Protein AF-A0A9Q4CD14-F1 (afdb_monomer_lite)

Radius of gyration: 23.25 Å; chains: 1; bounding box: 32×53×63 Å

Secondary structure (DSSP, 8-state):
-EE-SSSSBTTB------------------S--HHHHHHHHHHHHHHHHHHHHHHHHHTT-SEE-S-------PPP------------------------PPPP-----

F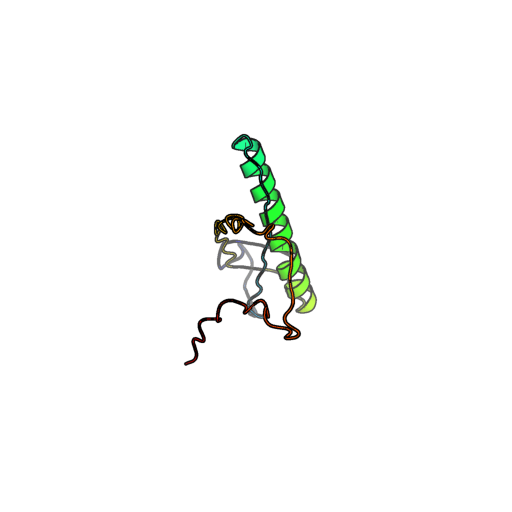oldseek 3Di:
DAEELAPDDPPDDDPDDQDDFWFFFDFDDDPDPVVNVVVSVVVRVVRRVPRSVVVCVVSVHPYHYNDDDDDDPDPDPPPPPPPDDDDDDDDDPDPPDDPDDDDDPDDDD

pLDDT: mean 74.3, std 22.18, range [35.25, 95.31]

InterPro domains:
  IPR035439 UPF0145 domain superfamily [SSF117782] (1-70)

Sequence (109 aa):
MIITTTDSVAGREIHEYLGVVTGTGYAYTLRSSEDKKAAAALKARGQALDMPREEAAGLRADAIIGLRGSPTPTPVPSGTSRSCSPGPPSGSSEPVGVCAAPPVPYTRP

Structure (mmCIF, N/CA/C/O backbone):
data_AF-A0A9Q4CD14-F1
#
_entry.id   AF-A0A9Q4CD14-F1
#
loop_
_atom_site.group_PDB
_atom_site.id
_atom_site.type_symbol
_atom_site.label_atom_id
_atom_site.label_alt_id
_atom_site.label_comp_id
_atom_site.label_asym_id
_atom_site.label_entity_id
_atom_site.label_seq_id
_atom_site.pdbx_PDB_ins_code
_atom_site.Cartn_x
_atom_site.Cartn_y
_atom_site.Cartn_z
_atom_site.occupancy
_atom_site.B_iso_or_equiv
_atom_site.auth_seq_id
_atom_site.auth_comp_id
_atom_site.auth_asym_id
_atom_site.auth_atom_id
_atom_site.pdbx_PDB_model_num
ATOM 1 N N . MET A 1 1 ? -9.563 7.980 5.014 1.00 87.56 1 MET A N 1
ATOM 2 C CA . MET A 1 1 ? -8.848 6.796 5.516 1.00 87.56 1 MET A CA 1
ATOM 3 C C . M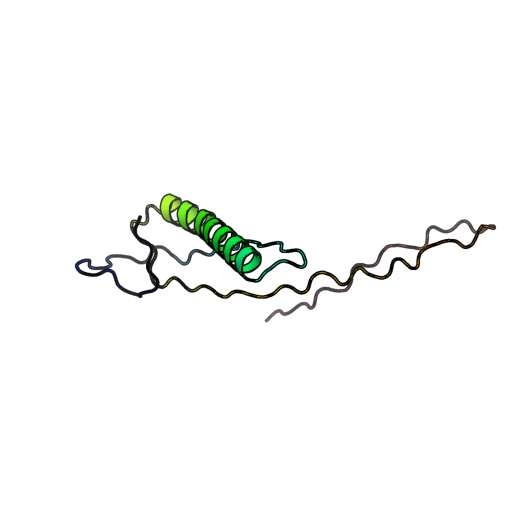ET A 1 1 ? -7.366 7.105 5.606 1.00 87.56 1 MET A C 1
ATOM 5 O O . MET A 1 1 ? -6.802 7.610 4.640 1.00 87.56 1 MET A O 1
ATOM 9 N N . ILE A 1 2 ? -6.765 6.868 6.766 1.00 92.44 2 ILE A N 1
ATOM 10 C CA . ILE A 1 2 ? -5.331 7.071 7.014 1.00 92.44 2 ILE A CA 1
ATOM 11 C C . ILE A 1 2 ? -4.587 5.811 6.586 1.00 92.44 2 ILE A C 1
ATOM 13 O O . ILE A 1 2 ? -5.066 4.715 6.840 1.00 92.44 2 ILE A O 1
ATOM 17 N N . ILE A 1 3 ? -3.431 5.947 5.944 1.00 92.75 3 ILE A N 1
ATOM 18 C CA . ILE A 1 3 ? -2.568 4.809 5.617 1.00 92.75 3 ILE A CA 1
ATOM 19 C C . ILE A 1 3 ? -1.176 5.133 6.134 1.00 92.75 3 ILE A C 1
ATOM 21 O O . ILE A 1 3 ? -0.622 6.174 5.783 1.00 92.75 3 ILE A O 1
ATOM 25 N N . THR A 1 4 ? -0.614 4.263 6.965 1.00 94.06 4 THR A N 1
ATOM 26 C CA . THR A 1 4 ? 0.729 4.453 7.515 1.00 94.06 4 THR A CA 1
ATOM 27 C C . THR A 1 4 ? 1.513 3.147 7.568 1.00 94.06 4 THR A C 1
ATOM 29 O O . THR A 1 4 ? 0.960 2.052 7.675 1.00 94.06 4 THR A O 1
ATOM 32 N N . THR A 1 5 ? 2.834 3.271 7.478 1.00 94.31 5 THR A N 1
ATOM 33 C CA . THR A 1 5 ? 3.782 2.173 7.683 1.00 94.31 5 THR A CA 1
ATOM 34 C C . THR A 1 5 ? 4.089 1.942 9.164 1.00 94.31 5 THR A C 1
ATOM 36 O O . THR A 1 5 ? 4.642 0.899 9.518 1.00 94.31 5 THR A O 1
ATOM 39 N N . THR A 1 6 ? 3.733 2.883 10.039 1.00 93.75 6 THR A N 1
ATOM 40 C CA . THR A 1 6 ? 3.820 2.723 11.495 1.00 93.75 6 THR A CA 1
ATOM 41 C C . THR A 1 6 ? 2.653 1.894 12.013 1.00 93.75 6 THR A C 1
ATOM 43 O O . THR A 1 6 ? 1.577 1.869 11.428 1.00 93.75 6 THR A O 1
ATOM 46 N N . ASP A 1 7 ? 2.867 1.209 13.124 1.00 91.19 7 ASP A N 1
ATOM 47 C CA . ASP A 1 7 ? 1.862 0.455 13.882 1.00 91.19 7 ASP A CA 1
ATOM 48 C C . ASP A 1 7 ? 0.907 1.351 14.690 1.00 91.19 7 ASP A C 1
ATOM 50 O O . ASP A 1 7 ? -0.043 0.869 15.294 1.00 91.19 7 ASP A O 1
ATOM 54 N N . SER A 1 8 ? 1.139 2.662 14.690 1.00 91.31 8 SER A N 1
ATOM 55 C CA . SER A 1 8 ? 0.379 3.653 15.449 1.00 91.31 8 SER A CA 1
ATOM 56 C C . SER A 1 8 ? 0.096 4.907 14.622 1.00 91.31 8 SER A C 1
ATOM 58 O O . SER A 1 8 ? 0.806 5.218 13.659 1.00 91.31 8 SER A O 1
ATOM 60 N N . VAL A 1 9 ? -0.950 5.646 15.000 1.00 91.81 9 VAL A N 1
ATOM 61 C CA . VAL A 1 9 ? -1.315 6.932 14.393 1.00 91.81 9 VAL A CA 1
ATOM 62 C C . VAL A 1 9 ? -1.153 8.028 15.443 1.00 91.81 9 VAL A C 1
ATOM 64 O O . VAL A 1 9 ? -1.794 7.989 16.487 1.00 91.81 9 VAL A O 1
ATOM 67 N N . ALA A 1 10 ? -0.301 9.019 15.171 1.00 87.75 10 ALA A N 1
ATOM 68 C CA . ALA A 1 10 ? -0.013 10.087 16.127 1.00 87.75 10 ALA A CA 1
ATOM 69 C C . ALA A 1 10 ? -1.295 10.806 16.586 1.00 87.75 10 ALA A C 1
ATOM 71 O O . ALA A 1 10 ? -2.107 11.239 15.764 1.00 87.75 10 ALA A O 1
ATOM 72 N N . GLY A 1 11 ? -1.463 10.926 17.906 1.00 90.06 11 GLY A N 1
ATOM 73 C CA . GLY A 1 11 ? -2.623 11.576 18.519 1.00 90.06 11 GLY A CA 1
ATOM 74 C C . GLY A 1 11 ? -3.939 10.802 18.389 1.00 90.06 11 GLY A C 1
ATOM 75 O O . GLY A 1 11 ? -4.994 11.392 18.605 1.00 90.06 11 GLY A O 1
ATOM 76 N N . ARG A 1 12 ? -3.905 9.515 18.017 1.00 91.62 12 ARG A N 1
ATOM 77 C CA . ARG A 1 12 ? -5.087 8.646 17.960 1.00 91.62 12 ARG A CA 1
ATOM 78 C C . ARG A 1 12 ? -4.824 7.322 18.671 1.00 91.62 12 ARG A C 1
ATOM 80 O O . ARG A 1 12 ? -3.759 6.732 18.513 1.00 91.62 12 ARG A O 1
ATOM 87 N N . GLU A 1 13 ? -5.819 6.853 19.414 1.00 93.75 13 GLU A N 1
ATOM 88 C CA . GLU A 1 13 ? -5.834 5.518 20.010 1.00 93.75 13 GLU A CA 1
ATOM 89 C C . GLU A 1 13 ? -6.532 4.531 19.062 1.00 93.75 13 GLU A C 1
ATOM 91 O O . GLU A 1 13 ? -7.514 4.876 18.401 1.00 93.75 13 GLU A O 1
ATOM 96 N N . ILE A 1 14 ? -5.998 3.312 18.955 1.00 92.94 14 ILE A N 1
ATOM 97 C CA . ILE A 1 14 ? -6.580 2.246 18.133 1.00 92.94 14 ILE A CA 1
ATOM 98 C C . ILE A 1 14 ? -7.530 1.445 19.020 1.00 92.94 14 ILE A C 1
ATOM 100 O O . ILE A 1 14 ? -7.082 0.719 19.902 1.00 92.94 14 ILE A O 1
ATOM 104 N N . HIS A 1 15 ? -8.832 1.575 18.774 1.00 92.94 15 HIS A N 1
ATOM 105 C CA . HIS A 1 15 ? -9.857 0.885 19.561 1.00 92.94 15 HIS A CA 1
ATOM 106 C C . HIS A 1 15 ? -10.059 -0.578 19.146 1.00 92.94 15 HIS A C 1
ATOM 108 O O . HIS A 1 15 ? -10.358 -1.416 19.992 1.00 92.94 15 HIS A O 1
ATOM 114 N N . GLU A 1 16 ? -9.904 -0.892 17.858 1.00 94.62 16 GLU A N 1
ATOM 115 C CA . GLU A 1 16 ? -10.182 -2.221 17.311 1.00 94.62 16 GLU A CA 1
ATOM 116 C C . GLU A 1 16 ? -9.325 -2.509 16.069 1.00 94.62 16 GLU A C 1
ATOM 118 O O . GLU A 1 16 ? -9.028 -1.611 15.278 1.00 94.62 16 GLU A O 1
ATOM 123 N N . TYR A 1 17 ? -8.951 -3.780 15.889 1.00 95.00 17 TYR A N 1
ATOM 124 C CA . TYR A 1 17 ? -8.280 -4.287 14.691 1.00 95.00 17 TYR A CA 1
ATOM 125 C C . TYR A 1 17 ? -9.264 -5.118 13.862 1.00 95.00 17 TYR A C 1
ATOM 127 O O . TYR A 1 17 ? -9.659 -6.205 14.274 1.00 95.00 17 TYR A O 1
ATOM 135 N N . LEU A 1 18 ? -9.629 -4.619 12.679 1.00 94.38 18 LEU A N 1
ATOM 136 C CA . LEU A 1 18 ? -10.684 -5.215 11.845 1.00 94.38 18 LEU A CA 1
ATOM 137 C C . LEU A 1 18 ? -10.199 -6.356 10.934 1.00 94.38 18 LEU A C 1
ATOM 139 O O . LEU A 1 18 ? -11.008 -7.138 10.443 1.00 94.38 18 LEU A O 1
ATOM 143 N N . GLY A 1 19 ? -8.891 -6.463 10.692 1.00 93.81 19 GLY A N 1
ATOM 144 C CA . GLY A 1 19 ? -8.309 -7.521 9.867 1.00 93.81 19 GLY A CA 1
ATOM 145 C C . GLY A 1 19 ? -7.020 -7.109 9.161 1.00 93.81 19 GLY A C 1
ATOM 146 O O . GLY A 1 19 ? -6.539 -5.984 9.305 1.00 93.81 19 GLY A O 1
ATOM 147 N N . VAL A 1 20 ? -6.461 -8.043 8.388 1.00 94.25 20 VAL A N 1
ATOM 148 C CA . VAL A 1 20 ? -5.295 -7.811 7.527 1.00 94.25 20 VAL A CA 1
ATOM 149 C C . VAL A 1 20 ? -5.775 -7.656 6.091 1.00 94.25 20 VAL A C 1
ATOM 151 O O . VAL A 1 20 ? -6.486 -8.519 5.585 1.00 94.25 20 VAL A O 1
ATOM 154 N N . VAL A 1 21 ? -5.347 -6.579 5.437 1.00 93.81 21 VAL 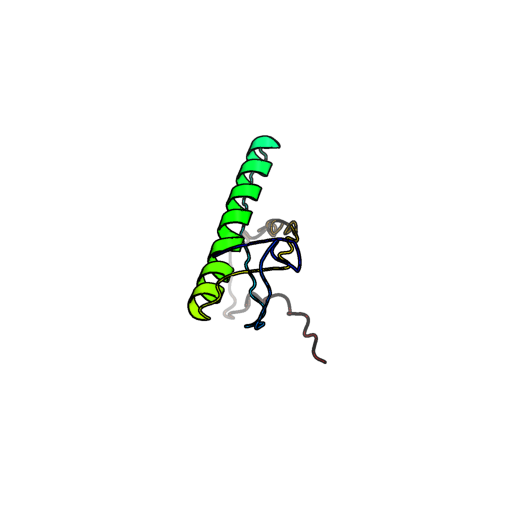A N 1
ATOM 155 C CA . VAL A 1 21 ? -5.628 -6.306 4.023 1.00 93.81 21 VAL A CA 1
ATOM 156 C C . VAL A 1 21 ? -4.360 -6.473 3.197 1.00 93.81 21 VAL A C 1
ATOM 158 O O . VAL A 1 21 ? -3.254 -6.189 3.669 1.00 93.81 21 VAL A O 1
ATOM 161 N N . THR A 1 22 ? -4.504 -6.936 1.958 1.00 93.56 22 THR A N 1
ATOM 162 C CA . THR A 1 22 ? -3.364 -7.149 1.056 1.00 93.56 22 THR A CA 1
ATOM 163 C C . THR A 1 22 ? -3.641 -6.571 -0.318 1.00 93.56 22 THR A C 1
ATOM 165 O O . THR A 1 22 ? -4.783 -6.385 -0.716 1.00 93.56 22 THR A O 1
ATOM 168 N N . GLY A 1 23 ? -2.577 -6.242 -1.042 1.00 91.25 23 GLY A N 1
ATOM 169 C CA . GLY A 1 23 ? -2.683 -5.577 -2.327 1.00 91.25 23 GLY A CA 1
ATOM 170 C C . GLY A 1 23 ? -1.469 -5.845 -3.191 1.00 91.25 23 GLY A C 1
ATOM 171 O O . GLY A 1 23 ? -0.335 -5.810 -2.715 1.00 91.25 23 GLY A O 1
ATOM 172 N N . THR A 1 24 ? -1.713 -6.139 -4.465 1.00 90.38 24 THR A N 1
ATOM 173 C CA . THR A 1 24 ? -0.657 -6.417 -5.440 1.00 90.38 24 THR A CA 1
ATOM 174 C C . THR A 1 24 ? -0.828 -5.500 -6.636 1.00 90.38 24 THR A C 1
ATOM 176 O O . THR A 1 24 ? -1.930 -5.340 -7.151 1.00 90.38 24 THR A O 1
ATOM 179 N N . GLY A 1 25 ? 0.273 -4.914 -7.094 1.00 87.31 25 GLY A N 1
ATOM 180 C CA . GLY A 1 25 ? 0.304 -4.088 -8.290 1.00 87.31 25 GLY A CA 1
ATOM 181 C C . GLY A 1 25 ? 1.455 -4.498 -9.191 1.00 87.31 25 GLY A C 1
ATOM 182 O O . GLY A 1 25 ? 2.528 -4.876 -8.718 1.00 87.31 25 GLY A O 1
ATOM 183 N N . TYR A 1 26 ? 1.227 -4.423 -10.499 1.00 86.00 26 TYR A N 1
ATOM 184 C CA . TYR A 1 26 ? 2.163 -4.916 -11.502 1.00 86.00 26 TYR A CA 1
ATOM 185 C C . TYR A 1 26 ? 2.771 -3.757 -12.287 1.00 86.00 26 TYR A C 1
ATOM 187 O O . TYR A 1 26 ? 2.065 -2.954 -12.896 1.00 86.00 26 TYR A O 1
ATOM 195 N N . ALA A 1 27 ? 4.102 -3.682 -12.296 1.00 85.62 27 ALA A N 1
ATOM 196 C CA . ALA A 1 27 ? 4.850 -2.764 -13.146 1.00 85.62 27 ALA A CA 1
ATOM 197 C C . ALA A 1 27 ? 5.485 -3.543 -14.296 1.00 85.62 27 ALA A C 1
ATOM 199 O O . ALA A 1 27 ? 6.382 -4.356 -14.080 1.00 85.62 27 ALA A O 1
ATOM 200 N N . TYR A 1 28 ? 5.073 -3.247 -15.525 1.00 82.31 28 TYR A N 1
ATOM 201 C CA . TYR A 1 28 ? 5.738 -3.761 -16.718 1.00 82.31 28 TYR A CA 1
ATOM 202 C C . TYR A 1 28 ? 6.670 -2.688 -17.262 1.00 82.31 28 TYR A C 1
ATOM 204 O O . TYR A 1 28 ? 6.238 -1.589 -17.608 1.00 82.31 28 TYR A O 1
ATOM 212 N N . THR A 1 29 ? 7.961 -3.002 -17.329 1.00 78.75 29 THR A N 1
ATOM 213 C CA . THR A 1 29 ? 8.963 -2.103 -17.904 1.00 78.75 29 THR A CA 1
ATOM 214 C C . THR A 1 29 ? 9.733 -2.851 -18.981 1.00 78.75 29 THR A C 1
ATOM 216 O O . THR A 1 29 ? 10.266 -3.933 -18.750 1.00 78.75 29 THR A O 1
ATOM 219 N N . LEU A 1 30 ? 9.777 -2.283 -20.185 1.00 72.81 30 LEU A N 1
ATOM 220 C CA . LEU A 1 30 ? 10.747 -2.691 -21.204 1.00 72.81 30 LEU A CA 1
ATOM 221 C C . LEU A 1 30 ? 12.113 -2.095 -20.844 1.00 72.81 30 LEU A C 1
ATOM 223 O O . LEU A 1 30 ? 12.183 -1.288 -19.915 1.00 72.81 30 LEU A O 1
ATOM 227 N N . ARG A 1 31 ? 13.191 -2.454 -21.561 1.00 68.25 31 ARG A N 1
ATOM 228 C CA . ARG A 1 31 ? 14.533 -1.862 -21.369 1.00 68.25 31 ARG A CA 1
ATOM 229 C C . ARG A 1 31 ? 14.444 -0.333 -21.444 1.00 68.25 31 ARG A C 1
ATOM 231 O O . ARG A 1 31 ? 14.446 0.251 -22.520 1.00 68.25 31 ARG A O 1
ATOM 238 N N . SER A 1 32 ? 14.301 0.289 -20.285 1.00 73.88 32 SER A N 1
ATOM 239 C CA . SER A 1 32 ? 14.003 1.705 -20.112 1.00 73.88 32 SER A CA 1
ATOM 240 C C . SER A 1 32 ? 15.003 2.295 -19.135 1.00 73.88 32 SER A C 1
ATOM 242 O O . SER A 1 32 ? 15.590 1.558 -18.334 1.00 73.88 32 SER A O 1
ATOM 244 N N . SER A 1 33 ? 15.163 3.617 -19.192 1.00 80.81 33 SER A N 1
ATOM 245 C CA . SER A 1 33 ? 15.924 4.355 -18.188 1.00 80.81 33 SER A CA 1
ATOM 246 C C . SER A 1 33 ? 15.389 4.069 -16.785 1.00 80.81 33 SER A C 1
ATOM 248 O O . SER A 1 33 ? 14.209 3.741 -16.604 1.00 80.81 33 SER A O 1
ATOM 250 N N . GLU A 1 34 ? 16.264 4.178 -15.790 1.00 81.69 34 GLU A N 1
ATOM 251 C CA . GLU A 1 34 ? 15.903 3.948 -14.391 1.00 81.69 34 GLU A CA 1
ATOM 252 C C . GLU A 1 34 ? 14.743 4.843 -13.946 1.00 81.69 34 GLU A C 1
ATOM 254 O O . GLU A 1 34 ? 13.845 4.360 -13.261 1.00 81.69 34 GLU A O 1
ATOM 259 N N . ASP A 1 35 ? 14.655 6.073 -14.458 1.00 84.31 35 ASP A N 1
ATOM 260 C CA . ASP A 1 35 ? 13.545 6.990 -14.175 1.00 84.31 35 ASP A CA 1
ATOM 261 C C . ASP A 1 35 ? 12.187 6.422 -14.602 1.00 84.31 35 ASP A C 1
ATOM 263 O O . ASP A 1 35 ? 11.202 6.487 -13.867 1.00 84.31 35 ASP A O 1
ATOM 267 N N . LYS A 1 36 ? 12.125 5.795 -15.785 1.00 82.75 36 LYS A N 1
ATOM 268 C CA . LYS A 1 36 ? 10.893 5.164 -16.280 1.00 82.75 36 LYS A CA 1
ATOM 269 C C . LYS A 1 36 ? 10.538 3.925 -15.463 1.00 82.75 36 LYS A C 1
ATOM 271 O O . LYS A 1 36 ? 9.356 3.652 -15.257 1.00 82.75 36 LYS A O 1
ATOM 276 N N . LYS A 1 37 ? 11.543 3.187 -14.978 1.00 82.56 37 LYS A N 1
ATOM 277 C CA . LYS A 1 37 ? 11.324 2.043 -14.082 1.00 82.56 37 LYS A CA 1
ATOM 278 C C . LYS A 1 37 ? 10.800 2.492 -12.723 1.00 82.56 37 LYS A C 1
ATOM 280 O O . LYS A 1 37 ? 9.834 1.914 -12.232 1.00 82.56 37 LYS A O 1
ATOM 285 N N . ALA A 1 38 ? 11.384 3.545 -12.156 1.00 85.19 38 ALA A N 1
ATOM 286 C CA . ALA A 1 38 ? 10.939 4.141 -10.905 1.00 85.19 38 ALA A CA 1
ATOM 287 C C . ALA A 1 38 ? 9.498 4.662 -11.017 1.00 85.19 38 ALA A C 1
ATOM 289 O O . ALA A 1 38 ? 8.667 4.362 -10.160 1.00 85.19 38 ALA A O 1
ATOM 290 N N . ALA A 1 39 ? 9.162 5.349 -12.114 1.00 87.75 39 ALA A N 1
ATOM 291 C CA . ALA A 1 39 ? 7.804 5.820 -12.376 1.00 87.75 39 ALA A CA 1
ATOM 292 C C . ALA A 1 39 ? 6.792 4.665 -12.504 1.00 87.75 39 ALA A C 1
ATOM 294 O O . ALA A 1 39 ? 5.706 4.719 -11.924 1.00 87.75 39 ALA A O 1
ATOM 295 N N . ALA A 1 40 ? 7.150 3.59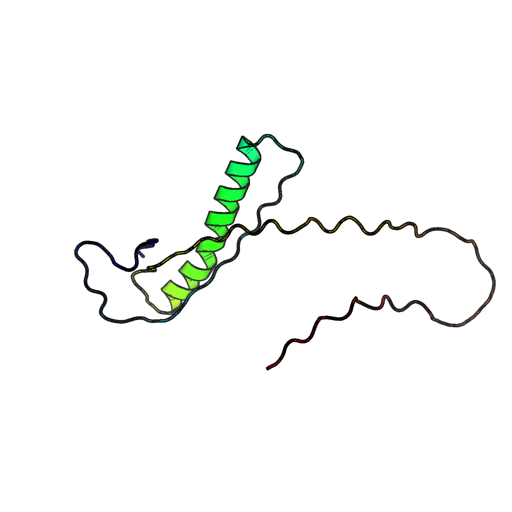1 -13.214 1.00 86.88 40 ALA A N 1
ATOM 296 C CA . ALA A 1 40 ? 6.297 2.409 -13.336 1.00 86.88 40 ALA A CA 1
ATOM 297 C C . ALA A 1 40 ? 6.105 1.689 -11.991 1.00 86.88 40 ALA A C 1
ATOM 299 O O . ALA A 1 40 ? 4.990 1.282 -11.670 1.00 86.88 40 ALA A O 1
ATOM 300 N N . ALA A 1 41 ? 7.160 1.578 -11.181 1.00 86.75 41 ALA A N 1
ATOM 301 C CA . ALA A 1 41 ? 7.084 1.003 -9.842 1.00 86.75 41 ALA A CA 1
ATOM 302 C C . ALA A 1 41 ? 6.206 1.845 -8.906 1.00 86.75 41 ALA A C 1
ATOM 304 O O . ALA A 1 41 ? 5.421 1.288 -8.142 1.00 86.75 41 ALA A O 1
ATOM 305 N N . LEU A 1 42 ? 6.284 3.178 -8.987 1.00 88.31 42 LEU A N 1
ATOM 306 C CA . LEU A 1 42 ? 5.417 4.071 -8.219 1.00 88.31 42 LEU A CA 1
ATOM 307 C C . LEU A 1 42 ? 3.945 3.898 -8.615 1.00 88.31 42 LEU A C 1
ATOM 309 O O . LEU A 1 42 ? 3.081 3.805 -7.746 1.00 88.31 42 LEU A O 1
ATOM 313 N N . LYS A 1 43 ? 3.665 3.778 -9.918 1.00 90.62 43 LYS A N 1
ATOM 314 C CA . LYS A 1 43 ? 2.311 3.511 -10.417 1.00 90.62 43 LYS A CA 1
ATOM 315 C C . LYS A 1 43 ? 1.780 2.161 -9.932 1.00 90.62 43 LYS A C 1
ATOM 317 O O . LYS A 1 43 ? 0.659 2.096 -9.439 1.00 90.62 43 LYS A O 1
ATOM 322 N N . ALA A 1 44 ? 2.588 1.107 -10.025 1.00 90.44 44 ALA A N 1
ATOM 323 C CA . ALA A 1 44 ? 2.215 -0.216 -9.534 1.00 90.44 44 ALA A CA 1
ATOM 324 C C . ALA A 1 44 ? 1.993 -0.225 -8.019 1.00 90.44 44 ALA A C 1
ATOM 326 O O . ALA A 1 44 ? 1.061 -0.858 -7.545 1.00 90.44 44 ALA A O 1
ATOM 327 N N . ARG A 1 45 ? 2.789 0.524 -7.247 1.00 89.19 45 ARG A N 1
ATOM 328 C CA . ARG A 1 45 ? 2.534 0.710 -5.812 1.00 89.19 45 ARG A CA 1
ATOM 329 C C . ARG A 1 45 ? 1.197 1.393 -5.551 1.00 89.19 45 ARG A C 1
ATOM 331 O O . ARG A 1 45 ? 0.500 0.965 -4.646 1.00 89.19 45 ARG A O 1
ATOM 338 N N . GLY A 1 46 ? 0.830 2.403 -6.339 1.00 90.25 46 GLY A N 1
ATOM 339 C CA . GLY A 1 46 ? -0.500 3.016 -6.264 1.00 90.25 46 GLY A CA 1
ATOM 340 C C . GLY A 1 46 ? -1.611 1.982 -6.455 1.00 90.25 46 GLY A C 1
ATOM 341 O O . GLY A 1 46 ? -2.467 1.845 -5.594 1.00 90.25 46 GLY A O 1
ATOM 342 N N . GLN A 1 47 ? -1.509 1.169 -7.508 1.00 90.62 47 GLN A N 1
ATOM 34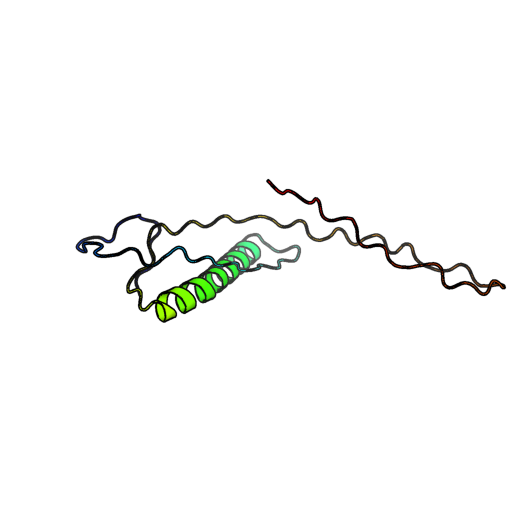3 C CA . GLN A 1 47 ? -2.466 0.088 -7.783 1.00 90.62 47 GLN A CA 1
ATOM 344 C C . GLN A 1 47 ? -2.518 -0.961 -6.668 1.00 90.62 47 GLN A C 1
ATOM 346 O O . GLN A 1 47 ? -3.586 -1.445 -6.307 1.00 90.62 47 GLN A O 1
ATOM 351 N N . ALA A 1 48 ? -1.364 -1.288 -6.083 1.00 91.25 48 ALA A N 1
ATOM 352 C CA . ALA A 1 48 ? -1.284 -2.197 -4.949 1.00 91.25 48 ALA A CA 1
ATOM 353 C C . ALA A 1 48 ? -1.997 -1.652 -3.700 1.00 91.25 48 ALA A C 1
ATOM 355 O O . ALA A 1 48 ? -2.258 -2.421 -2.786 1.00 91.25 48 ALA A O 1
ATOM 356 N N . LEU A 1 49 ? -2.301 -0.354 -3.628 1.00 92.19 49 LEU A N 1
ATOM 357 C CA . LEU A 1 49 ? -3.030 0.243 -2.509 1.00 92.19 49 LEU A CA 1
ATOM 358 C C . LEU A 1 49 ? -4.533 0.367 -2.754 1.00 92.19 49 LEU A C 1
ATOM 360 O O . LEU A 1 49 ? -5.265 0.552 -1.785 1.00 92.19 49 LEU A O 1
ATOM 364 N N . ASP A 1 50 ? -4.999 0.247 -3.997 1.00 92.38 50 ASP A N 1
ATOM 365 C CA . ASP A 1 50 ? -6.417 0.407 -4.327 1.00 92.38 50 ASP A CA 1
ATOM 366 C C . ASP A 1 50 ? -7.257 -0.727 -3.715 1.00 92.38 50 ASP A C 1
ATOM 368 O O . ASP A 1 50 ? -8.194 -0.464 -2.963 1.00 92.38 50 ASP A O 1
ATOM 372 N N . MET A 1 51 ? -6.851 -1.985 -3.920 1.00 90.88 51 MET A N 1
ATOM 373 C CA . MET A 1 51 ? -7.539 -3.162 -3.368 1.00 90.88 51 MET A CA 1
ATOM 374 C C . MET A 1 51 ? -7.633 -3.163 -1.827 1.00 90.88 51 MET A C 1
ATOM 376 O O . MET A 1 51 ? -8.747 -3.218 -1.305 1.00 90.88 51 MET A O 1
ATOM 380 N N . PRO A 1 52 ? -6.530 -3.019 -1.061 1.00 93.00 52 PRO A N 1
ATOM 381 C CA . PRO A 1 52 ? -6.616 -3.002 0.398 1.00 93.00 52 PRO A CA 1
ATOM 382 C C . PRO A 1 52 ? -7.394 -1.790 0.922 1.00 93.00 52 PRO A C 1
ATOM 384 O O . PRO A 1 52 ? -7.970 -1.849 2.006 1.00 93.00 52 PRO A O 1
ATOM 387 N N . ARG A 1 53 ? -7.440 -0.686 0.166 1.00 93.62 53 ARG A N 1
ATOM 388 C CA . ARG A 1 53 ? -8.252 0.484 0.510 1.00 93.62 53 ARG A CA 1
ATOM 389 C C . ARG A 1 53 ? -9.742 0.224 0.352 1.00 93.62 53 ARG A C 1
ATOM 391 O O . ARG A 1 53 ? -10.511 0.666 1.202 1.00 93.62 53 ARG A O 1
ATOM 398 N N . GLU A 1 54 ? -10.147 -0.456 -0.711 1.00 93.69 54 GLU A N 1
ATOM 399 C CA . GLU A 1 54 ? -11.540 -0.849 -0.918 1.00 93.69 54 GLU A CA 1
ATOM 400 C C . GLU A 1 54 ? -11.990 -1.874 0.129 1.00 93.69 54 GLU A C 1
ATOM 402 O O . GLU A 1 54 ? -13.056 -1.705 0.720 1.00 93.69 54 GLU A O 1
ATOM 407 N N . GLU A 1 55 ? -11.154 -2.868 0.440 1.00 93.75 55 GLU A N 1
ATOM 408 C CA . GLU A 1 55 ? -11.421 -3.845 1.504 1.00 93.75 55 GLU A CA 1
ATOM 409 C C . GLU A 1 55 ? -11.571 -3.168 2.872 1.00 93.75 55 GLU A C 1
ATOM 411 O O . GLU A 1 55 ? -12.560 -3.383 3.575 1.00 93.75 55 GLU A O 1
ATOM 416 N N . ALA A 1 56 ? -10.630 -2.290 3.231 1.00 93.94 56 ALA A N 1
ATOM 417 C CA . ALA A 1 56 ? -10.688 -1.527 4.472 1.00 93.94 56 ALA A CA 1
ATOM 418 C C . ALA A 1 56 ? -11.948 -0.647 4.540 1.00 93.94 56 ALA A C 1
ATOM 420 O O . ALA A 1 56 ? -12.609 -0.593 5.577 1.00 93.94 56 ALA A O 1
ATOM 421 N N . ALA A 1 57 ? -12.336 -0.009 3.432 1.00 92.81 57 ALA A N 1
ATOM 422 C CA . ALA A 1 57 ? -13.576 0.756 3.360 1.00 92.81 57 ALA A CA 1
ATOM 423 C C . ALA A 1 57 ? -14.823 -0.132 3.526 1.00 92.81 57 ALA A C 1
ATOM 425 O O . ALA A 1 57 ? -15.765 0.268 4.212 1.00 92.81 57 ALA A O 1
ATOM 426 N N . GLY A 1 58 ? -14.823 -1.345 2.962 1.00 93.38 58 GLY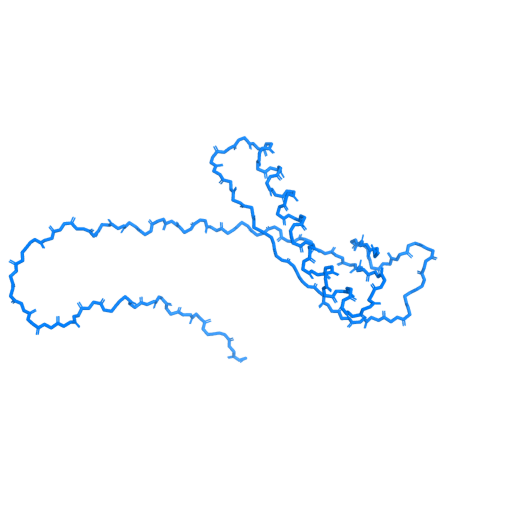 A N 1
ATOM 427 C CA . GLY A 1 58 ? -15.890 -2.335 3.135 1.00 93.38 58 GLY A CA 1
ATOM 428 C C . GLY A 1 58 ? -16.055 -2.791 4.588 1.00 93.38 58 GLY A C 1
ATOM 429 O O . GLY A 1 58 ? -17.177 -2.960 5.063 1.00 93.38 58 GLY A O 1
ATOM 430 N N . LEU A 1 59 ? -14.945 -2.891 5.321 1.00 93.44 59 LEU A N 1
ATOM 431 C CA . LEU A 1 59 ? -14.920 -3.159 6.762 1.00 93.44 59 LEU A CA 1
ATOM 432 C C . LEU A 1 59 ? -15.227 -1.919 7.619 1.00 93.44 59 LEU A C 1
ATOM 434 O O . LEU A 1 59 ? -15.274 -2.026 8.840 1.00 93.44 59 LEU A O 1
ATOM 438 N N . ARG A 1 60 ? -15.458 -0.750 7.000 1.00 92.31 60 ARG A N 1
ATOM 439 C CA . ARG A 1 60 ? -15.634 0.555 7.666 1.00 92.31 60 ARG A CA 1
ATOM 440 C C . ARG A 1 60 ? -14.423 0.976 8.508 1.00 92.31 60 ARG A C 1
ATOM 442 O O . ARG A 1 60 ? -14.576 1.681 9.499 1.00 92.31 60 ARG A O 1
ATOM 449 N N . ALA A 1 61 ? -13.224 0.568 8.104 1.00 93.38 61 ALA A N 1
ATOM 450 C CA . ALA A 1 61 ? -11.989 0.962 8.762 1.00 93.38 61 ALA A CA 1
ATOM 451 C C . ALA A 1 61 ? -11.637 2.431 8.471 1.00 93.38 61 ALA A C 1
ATOM 453 O O . ALA A 1 61 ? -11.632 2.883 7.322 1.00 93.38 61 ALA A O 1
ATOM 454 N N . ASP A 1 62 ? -11.243 3.167 9.509 1.00 92.94 62 ASP A N 1
ATOM 455 C CA . ASP A 1 62 ? -10.774 4.551 9.377 1.00 92.94 62 ASP A CA 1
ATOM 456 C C . ASP A 1 62 ? -9.290 4.651 8.997 1.00 92.94 62 ASP A C 1
ATOM 458 O O . ASP A 1 62 ? -8.843 5.657 8.422 1.00 92.94 62 ASP A O 1
ATOM 462 N N . ALA A 1 63 ? -8.512 3.610 9.307 1.00 93.81 63 ALA A N 1
ATOM 463 C CA . ALA A 1 63 ? -7.074 3.578 9.099 1.00 93.81 63 ALA A CA 1
ATOM 464 C C . ALA A 1 63 ? -6.556 2.184 8.714 1.00 93.81 63 ALA A C 1
ATOM 466 O O . ALA A 1 63 ? -7.024 1.168 9.215 1.00 93.81 63 ALA A O 1
ATOM 467 N N . ILE A 1 64 ? -5.528 2.172 7.866 1.00 94.75 64 ILE A N 1
ATOM 468 C CA . ILE A 1 64 ? -4.642 1.039 7.608 1.00 94.75 64 ILE A CA 1
ATOM 469 C C . ILE A 1 64 ? -3.291 1.388 8.233 1.00 94.75 64 ILE A C 1
ATOM 471 O O . ILE A 1 64 ? -2.670 2.393 7.878 1.00 94.75 64 ILE A O 1
ATOM 475 N N . ILE A 1 65 ? -2.833 0.562 9.163 1.00 95.31 65 ILE A N 1
ATOM 476 C CA . ILE A 1 65 ? -1.565 0.739 9.875 1.00 95.31 65 ILE A CA 1
ATOM 477 C C . ILE A 1 65 ? -0.626 -0.429 9.582 1.00 95.31 65 ILE A C 1
ATOM 479 O O . ILE A 1 65 ? -1.049 -1.480 9.106 1.00 95.31 65 ILE A O 1
ATOM 483 N N . GLY A 1 66 ? 0.663 -0.247 9.853 1.00 93.94 66 GLY A N 1
ATOM 484 C CA . GLY A 1 66 ? 1.663 -1.297 9.687 1.00 93.94 66 GLY A CA 1
ATOM 485 C C . GLY A 1 66 ? 1.901 -1.697 8.232 1.00 93.94 66 GLY A C 1
ATOM 486 O O . GLY A 1 66 ? 2.359 -2.808 7.975 1.00 93.94 66 GLY A O 1
ATOM 487 N N . LEU A 1 67 ? 1.617 -0.815 7.268 1.00 93.44 67 LEU A N 1
ATOM 488 C CA . LEU A 1 67 ? 1.786 -1.122 5.852 1.00 93.44 67 LEU A CA 1
ATOM 489 C C . LEU A 1 67 ? 3.247 -1.503 5.542 1.00 93.44 67 LEU A C 1
ATOM 491 O O . LEU A 1 67 ? 4.204 -0.830 5.948 1.00 93.44 67 LEU A O 1
ATOM 495 N N . ARG A 1 68 ? 3.422 -2.595 4.794 1.00 92.81 68 ARG A N 1
ATOM 496 C CA . ARG A 1 68 ? 4.718 -3.104 4.332 1.00 92.81 68 ARG A CA 1
ATOM 497 C C . ARG A 1 68 ? 4.650 -3.364 2.833 1.00 92.81 68 ARG A C 1
ATOM 499 O O . ARG A 1 68 ? 3.713 -3.988 2.353 1.00 92.81 68 ARG A O 1
ATOM 506 N N . GLY A 1 69 ? 5.652 -2.883 2.099 1.00 89.25 69 GLY A N 1
ATOM 507 C CA . GLY A 1 69 ? 5.785 -3.136 0.667 1.00 89.25 69 GLY A CA 1
ATOM 508 C C . GLY A 1 69 ? 6.978 -4.039 0.385 1.00 89.25 69 GLY A C 1
ATOM 509 O O . GLY A 1 69 ? 8.104 -3.676 0.716 1.00 89.25 69 GLY A O 1
ATOM 510 N N . SER A 1 70 ? 6.745 -5.176 -0.267 1.00 85.56 70 SER A N 1
ATOM 511 C CA . SER A 1 70 ? 7.792 -6.073 -0.762 1.00 85.56 70 SER A CA 1
ATOM 512 C C . SER A 1 70 ? 7.805 -6.060 -2.295 1.00 85.56 70 SER A C 1
ATOM 514 O O . SER A 1 70 ? 6.979 -6.729 -2.919 1.00 85.56 70 SER A O 1
ATOM 516 N N . PRO A 1 71 ? 8.695 -5.288 -2.942 1.00 80.88 71 PRO A N 1
ATOM 517 C CA . PRO A 1 71 ? 8.856 -5.370 -4.386 1.00 80.88 71 PRO A CA 1
ATOM 518 C C . PRO A 1 71 ? 9.529 -6.700 -4.740 1.00 80.88 71 PRO A C 1
ATOM 520 O O . PRO A 1 71 ? 10.717 -6.888 -4.487 1.00 80.88 71 PRO A O 1
ATOM 523 N N . THR A 1 72 ? 8.774 -7.619 -5.333 1.00 78.25 72 THR A N 1
ATOM 524 C CA . THR A 1 72 ? 9.315 -8.881 -5.842 1.00 78.25 72 THR A CA 1
ATOM 525 C C . THR A 1 72 ? 9.534 -8.750 -7.348 1.00 78.25 72 THR A C 1
ATOM 527 O O . THR A 1 72 ? 8.557 -8.567 -8.078 1.00 78.25 72 THR A O 1
ATOM 530 N N . PRO A 1 73 ? 10.780 -8.823 -7.854 1.00 71.50 73 PRO A N 1
ATOM 531 C CA . PRO A 1 73 ? 11.007 -8.903 -9.288 1.00 71.50 73 PRO A CA 1
ATOM 532 C C . PRO A 1 73 ? 10.497 -10.262 -9.765 1.00 71.50 73 PRO A C 1
ATOM 534 O O . PRO A 1 73 ? 11.107 -11.295 -9.492 1.00 71.50 73 PRO A O 1
ATOM 537 N N . THR A 1 74 ? 9.361 -10.285 -10.456 1.00 66.88 74 THR A N 1
ATOM 538 C CA . THR A 1 74 ? 8.953 -11.496 -11.161 1.00 66.88 74 THR A CA 1
ATOM 539 C C . THR A 1 74 ? 9.879 -11.668 -12.364 1.00 66.88 74 THR A C 1
ATOM 541 O O . THR A 1 74 ? 10.046 -10.726 -13.148 1.00 66.88 74 THR A O 1
ATOM 544 N N . PRO A 1 75 ? 10.529 -12.834 -12.532 1.00 53.41 75 PRO A N 1
ATOM 545 C CA . PRO A 1 75 ? 11.221 -13.110 -13.775 1.00 53.41 75 PRO A CA 1
ATOM 546 C C . PRO A 1 75 ? 10.175 -13.038 -14.888 1.00 53.41 75 PRO A C 1
ATOM 548 O O . PRO A 1 75 ? 9.141 -13.707 -14.828 1.00 53.41 75 PRO A O 1
ATOM 551 N N . VAL A 1 76 ? 10.425 -12.194 -15.893 1.00 55.12 76 VAL A N 1
ATOM 552 C CA . VAL A 1 76 ? 9.717 -12.304 -17.172 1.00 55.12 76 VAL A CA 1
ATOM 553 C C . VAL A 1 76 ? 9.789 -13.774 -17.574 1.00 55.12 76 VAL A C 1
ATOM 555 O O . VAL A 1 76 ? 10.888 -14.331 -17.493 1.00 55.12 76 VAL A O 1
ATOM 558 N N . PRO A 1 77 ? 8.675 -14.423 -17.962 1.00 49.62 77 PRO A N 1
ATOM 559 C CA . PRO A 1 77 ? 8.761 -15.761 -18.511 1.00 49.62 77 PRO A CA 1
ATOM 560 C C . PRO A 1 77 ? 9.729 -15.662 -19.683 1.00 49.62 77 PRO A C 1
ATOM 562 O O . PRO A 1 77 ? 9.425 -15.018 -20.689 1.00 49.62 77 PRO A O 1
ATOM 565 N N . SER A 1 78 ? 10.935 -16.211 -19.500 1.00 42.31 78 SER A N 1
ATOM 566 C CA . SER A 1 78 ? 11.887 -16.432 -20.574 1.00 42.31 78 SER A CA 1
ATOM 567 C C . SER A 1 78 ? 11.076 -17.146 -21.621 1.00 42.31 78 SER A C 1
ATOM 569 O O . SER A 1 78 ? 10.618 -18.257 -21.352 1.00 42.31 78 SER A O 1
ATOM 571 N N . GLY A 1 79 ? 10.776 -16.443 -22.718 1.00 45.28 79 GLY A N 1
ATOM 572 C CA . GLY A 1 79 ? 9.938 -16.969 -23.775 1.00 45.28 79 GLY A CA 1
ATOM 573 C C . GLY A 1 79 ? 10.443 -18.364 -24.044 1.00 45.28 79 GLY A C 1
ATOM 574 O O . GLY A 1 79 ? 11.593 -18.520 -24.457 1.00 45.28 79 GLY A O 1
ATOM 575 N N . THR A 1 80 ? 9.631 -19.364 -23.691 1.00 38.69 80 THR A N 1
ATOM 576 C CA . THR A 1 80 ? 9.900 -20.740 -24.057 1.00 38.69 80 THR A CA 1
ATOM 577 C C . THR A 1 80 ? 10.196 -20.644 -25.528 1.00 38.69 80 THR A C 1
ATOM 579 O O . THR A 1 80 ? 9.356 -20.139 -26.281 1.00 38.69 80 THR A O 1
ATOM 582 N N . SER A 1 81 ? 11.426 -20.977 -25.904 1.00 41.47 81 SER A N 1
ATOM 583 C CA . SER A 1 81 ? 11.825 -21.074 -27.286 1.00 41.47 81 SER A CA 1
ATOM 584 C C . SER A 1 81 ? 10.742 -21.908 -27.951 1.00 41.47 81 SER A C 1
ATOM 586 O O . SER A 1 81 ? 10.698 -23.123 -27.785 1.00 41.47 81 SER A O 1
ATOM 588 N N . ARG A 1 82 ? 9.810 -21.268 -28.665 1.00 42.59 82 ARG A N 1
ATOM 589 C CA . ARG A 1 82 ? 8.993 -21.967 -29.643 1.00 42.59 82 ARG A CA 1
ATOM 590 C C . ARG A 1 82 ? 9.937 -22.242 -30.802 1.00 42.59 82 ARG A C 1
ATOM 592 O O . ARG A 1 82 ? 9.791 -21.683 -31.878 1.00 42.59 82 ARG A O 1
ATOM 599 N N . SER A 1 83 ? 10.908 -23.127 -30.583 1.00 39.69 83 SER A N 1
ATOM 600 C CA . SER A 1 83 ? 11.391 -24.010 -31.632 1.00 39.69 83 SER A CA 1
ATOM 601 C C . SER A 1 83 ? 10.287 -25.042 -31.845 1.00 39.69 83 SER A C 1
ATOM 603 O O . SER A 1 83 ? 10.380 -26.201 -31.460 1.00 39.69 83 SER A O 1
ATOM 605 N N . CYS A 1 84 ? 9.168 -24.566 -32.372 1.00 36.41 84 CYS A N 1
ATOM 606 C CA . CYS A 1 84 ? 8.103 -25.379 -32.912 1.00 36.41 84 CYS A CA 1
ATOM 607 C C . CYS A 1 84 ? 7.817 -24.778 -34.276 1.00 36.41 84 CYS A C 1
ATOM 609 O O . CYS A 1 84 ? 7.042 -23.826 -34.366 1.00 36.41 84 CYS A O 1
ATOM 611 N N . SER A 1 85 ? 8.512 -25.288 -35.299 1.00 43.31 85 SER A N 1
ATOM 612 C CA . SER A 1 85 ? 7.960 -25.696 -36.607 1.00 43.31 85 SER A CA 1
ATOM 613 C C . SER A 1 85 ? 9.038 -25.694 -37.708 1.00 43.31 85 SER A C 1
ATOM 615 O O . SER A 1 85 ? 9.978 -24.907 -37.598 1.00 43.31 85 SER A O 1
ATOM 617 N N . PRO A 1 86 ? 8.876 -26.439 -38.823 1.00 45.25 86 PRO A N 1
ATOM 618 C CA . PRO A 1 86 ? 7.917 -27.522 -39.083 1.00 45.25 86 PRO A CA 1
ATOM 619 C C . PRO A 1 86 ? 8.595 -28.801 -39.624 1.00 45.25 86 PRO A C 1
ATOM 621 O O . PRO A 1 86 ? 9.486 -28.743 -40.466 1.00 45.25 86 PRO A O 1
ATOM 624 N N . GLY A 1 87 ? 8.111 -29.975 -39.226 1.00 35.25 87 GLY A N 1
ATOM 625 C CA . GLY A 1 87 ? 8.239 -31.169 -40.066 1.00 35.25 87 GLY A CA 1
ATOM 626 C C . GLY A 1 87 ? 6.952 -31.327 -40.881 1.00 35.25 87 GLY A C 1
ATOM 627 O O . GLY A 1 87 ? 5.894 -31.410 -40.256 1.00 35.25 87 GLY A O 1
ATOM 628 N N . PRO A 1 88 ? 6.974 -31.317 -42.228 1.00 37.44 88 PRO A N 1
ATOM 629 C CA . PRO A 1 88 ? 5.800 -31.653 -43.023 1.00 37.44 88 PRO A CA 1
ATOM 630 C C . PRO A 1 88 ? 5.620 -33.186 -43.094 1.00 37.44 88 PRO A C 1
ATOM 632 O O . PRO A 1 88 ? 6.474 -33.941 -42.625 1.00 37.44 88 PRO A O 1
ATOM 635 N N . PRO A 1 89 ? 4.463 -33.652 -43.590 1.00 53.28 89 PRO A N 1
ATOM 636 C CA . PRO A 1 89 ? 3.623 -34.598 -42.871 1.00 53.28 89 PRO A CA 1
ATOM 637 C C . PRO A 1 89 ? 3.740 -36.010 -43.440 1.00 53.28 89 PRO A C 1
ATOM 639 O O . PRO A 1 89 ? 4.065 -36.171 -44.613 1.00 53.28 89 PRO A O 1
ATOM 642 N N . SER A 1 90 ? 3.362 -37.025 -42.664 1.00 38.41 90 SER A N 1
ATOM 643 C CA . SER A 1 90 ? 2.675 -38.206 -43.205 1.00 38.41 90 SER A CA 1
ATOM 644 C C . SER A 1 90 ? 2.159 -39.107 -42.093 1.00 38.41 90 SER A C 1
ATOM 646 O O . SER A 1 90 ? 2.933 -39.663 -41.326 1.00 38.41 90 SER A O 1
ATOM 648 N N . GLY A 1 91 ? 0.836 -39.264 -42.073 1.00 44.34 91 GLY A N 1
ATOM 649 C CA . GLY A 1 91 ? 0.178 -40.525 -41.746 1.00 44.34 91 GLY A CA 1
ATOM 650 C C . GLY A 1 91 ? 0.429 -41.115 -40.363 1.00 44.34 91 GLY A C 1
ATOM 651 O O . GLY A 1 91 ? 1.131 -42.108 -40.248 1.00 44.34 91 GLY A O 1
ATOM 652 N N . SER A 1 92 ? -0.269 -40.615 -39.347 1.00 36.38 92 SER A N 1
ATOM 653 C CA . SER A 1 92 ? -0.712 -41.467 -38.236 1.00 36.38 92 SER A CA 1
ATOM 654 C C . SER A 1 92 ? -1.844 -40.783 -37.479 1.00 36.38 92 SER A C 1
ATOM 656 O O . SER A 1 92 ? -1.696 -39.699 -36.920 1.00 36.38 92 SER A O 1
ATOM 658 N N . SER A 1 93 ? -3.002 -41.421 -37.513 1.00 52.69 93 SER A N 1
ATOM 659 C CA . SER A 1 93 ? -4.223 -41.069 -36.809 1.00 52.69 93 SER A CA 1
ATOM 660 C C . SER A 1 93 ? -4.105 -41.369 -35.312 1.00 52.69 93 SER A C 1
ATOM 662 O O . SER A 1 93 ? -4.595 -42.402 -34.879 1.00 52.69 93 SER A O 1
ATOM 664 N N . GLU A 1 94 ? -3.490 -40.480 -34.529 1.00 43.22 94 GLU A N 1
ATOM 665 C CA . GLU A 1 94 ? -3.620 -40.441 -33.061 1.00 43.22 94 GLU A CA 1
ATOM 666 C C . GLU A 1 94 ? -3.487 -38.987 -32.561 1.00 43.22 94 GLU A C 1
ATOM 668 O O . GLU A 1 94 ? -2.572 -38.278 -32.988 1.00 43.22 94 GLU A O 1
ATOM 673 N N . PRO A 1 95 ? -4.366 -38.489 -31.670 1.00 42.81 95 PRO A N 1
ATOM 674 C CA . PRO A 1 95 ? -4.198 -37.170 -31.079 1.00 42.81 95 PRO A CA 1
ATOM 675 C C . PRO A 1 95 ? -3.203 -37.273 -29.919 1.00 42.81 95 PRO A C 1
ATOM 677 O O . PRO A 1 95 ? -3.595 -37.542 -28.786 1.00 42.81 95 PRO A O 1
ATOM 680 N N . VAL A 1 96 ? -1.911 -37.058 -30.174 1.00 41.53 96 VAL A N 1
ATOM 681 C CA . VAL A 1 96 ? -0.912 -37.032 -29.093 1.00 41.53 96 VAL A CA 1
ATOM 682 C C . VAL A 1 96 ? -0.119 -35.737 -29.126 1.00 41.53 96 VAL A C 1
ATOM 684 O O . VAL A 1 96 ? 0.721 -35.494 -29.986 1.00 41.53 96 VAL A O 1
ATOM 687 N N . GLY A 1 97 ? -0.437 -34.888 -28.156 1.00 35.97 97 GLY A N 1
ATOM 688 C CA . GLY A 1 97 ? 0.216 -33.610 -27.921 1.00 35.97 97 GLY A CA 1
ATOM 689 C C . GLY A 1 97 ? -0.572 -32.758 -26.938 1.00 35.97 97 GLY A C 1
ATOM 690 O O . GLY A 1 97 ? -0.776 -31.573 -27.180 1.00 35.97 97 GLY A O 1
ATOM 691 N N . VAL A 1 98 ? -1.072 -33.355 -25.850 1.00 38.47 98 VAL A N 1
ATOM 692 C CA . VAL A 1 98 ? -1.591 -32.574 -24.723 1.00 38.47 98 VAL A CA 1
ATOM 693 C C . VAL A 1 98 ? -0.417 -31.757 -24.194 1.00 38.47 98 VAL A C 1
ATOM 695 O O . VAL A 1 98 ? 0.589 -32.323 -23.766 1.00 38.47 98 VAL A O 1
ATOM 698 N N . CYS A 1 99 ? -0.524 -30.429 -24.250 1.00 36.66 99 CYS A N 1
ATOM 699 C CA . CYS A 1 99 ? 0.371 -29.535 -23.531 1.00 36.66 99 CYS A CA 1
ATOM 700 C C . CYS A 1 99 ? 0.238 -29.840 -22.033 1.00 36.66 99 CYS A C 1
ATOM 702 O O . CYS A 1 99 ? -0.641 -29.304 -21.361 1.00 36.66 99 CYS A O 1
ATOM 704 N N . ALA A 1 100 ? 1.066 -30.746 -21.517 1.00 42.16 100 ALA A N 1
ATOM 705 C CA . ALA A 1 100 ? 1.145 -31.011 -20.094 1.00 42.16 100 ALA A CA 1
ATOM 706 C C . ALA A 1 100 ? 1.695 -29.750 -19.417 1.00 42.16 100 ALA A C 1
ATOM 708 O O . ALA A 1 100 ? 2.854 -29.376 -19.604 1.00 42.16 100 ALA A O 1
ATOM 709 N N . ALA A 1 101 ? 0.826 -29.059 -18.679 1.00 46.53 101 ALA A N 1
ATOM 710 C CA . ALA A 1 101 ? 1.216 -27.994 -17.769 1.00 46.53 101 ALA A CA 1
ATOM 711 C C . ALA A 1 101 ? 2.298 -28.518 -16.803 1.00 46.53 101 ALA A C 1
ATOM 713 O O . ALA A 1 101 ? 2.200 -29.668 -16.362 1.00 46.53 101 ALA A O 1
ATOM 714 N N . PRO A 1 102 ? 3.327 -27.723 -16.455 1.00 45.47 102 PRO A N 1
ATOM 715 C CA . PRO A 1 102 ? 4.285 -28.152 -15.447 1.00 45.47 102 PRO A CA 1
ATOM 716 C C . PRO A 1 102 ? 3.565 -28.360 -14.100 1.00 45.47 102 PRO A C 1
ATOM 718 O O . PRO A 1 102 ? 2.678 -27.572 -13.755 1.00 45.47 102 PRO A O 1
ATOM 721 N N . PRO A 1 103 ? 3.915 -29.413 -13.339 1.00 45.28 103 PRO A N 1
ATOM 722 C CA . PRO A 1 103 ? 3.242 -29.741 -12.091 1.00 45.28 103 PRO A CA 1
ATOM 723 C C . PRO A 1 103 ? 3.467 -28.643 -11.045 1.00 45.28 103 PRO A C 1
ATOM 725 O O . PRO A 1 103 ? 4.596 -28.236 -10.772 1.00 45.28 103 PRO A O 1
ATOM 728 N N . VAL A 1 104 ? 2.369 -28.180 -10.447 1.00 51.38 104 VAL A N 1
ATOM 729 C CA . VAL A 1 104 ? 2.359 -27.361 -9.229 1.00 51.38 104 VAL A CA 1
ATOM 730 C C . VAL A 1 104 ? 3.078 -28.110 -8.097 1.00 51.38 104 VAL A C 1
ATOM 732 O O . VAL A 1 104 ? 2.706 -29.253 -7.818 1.00 51.38 104 VAL A O 1
ATOM 735 N N . PRO A 1 105 ? 4.066 -27.519 -7.397 1.00 46.44 105 PRO A N 1
ATOM 736 C CA . PRO A 1 105 ? 4.522 -28.087 -6.139 1.00 46.44 105 PRO A CA 1
ATOM 737 C C . PRO A 1 105 ? 3.411 -27.896 -5.101 1.00 46.44 105 PRO A C 1
ATOM 739 O O . PRO A 1 105 ? 3.182 -26.801 -4.592 1.00 46.44 105 PRO A O 1
ATOM 742 N N . TYR A 1 106 ? 2.690 -28.981 -4.828 1.00 40.25 106 TYR A N 1
ATOM 743 C CA . TYR A 1 106 ? 1.834 -29.124 -3.658 1.00 40.25 106 TYR A CA 1
ATOM 744 C C . TYR A 1 106 ? 2.691 -28.964 -2.396 1.00 40.25 106 TYR A C 1
ATOM 746 O O . TYR A 1 106 ? 3.557 -29.793 -2.130 1.00 40.25 106 TYR A O 1
ATOM 754 N N . THR A 1 107 ? 2.427 -27.940 -1.589 1.00 44.50 107 THR A N 1
ATOM 755 C CA . THR A 1 107 ? 2.843 -27.901 -0.183 1.00 44.50 107 THR A CA 1
ATOM 756 C C . THR A 1 107 ? 1.601 -27.840 0.696 1.00 44.50 107 THR A C 1
ATOM 758 O O . THR A 1 107 ? 0.848 -26.868 0.686 1.00 44.50 107 THR A O 1
ATOM 761 N N . ARG A 1 108 ? 1.355 -28.921 1.439 1.00 35.59 108 ARG A N 1
ATOM 762 C CA . ARG A 1 108 ? 0.364 -28.989 2.518 1.00 35.59 108 ARG A CA 1
ATOM 763 C C . ARG A 1 108 ? 0.738 -30.134 3.467 1.00 35.59 108 ARG A C 1
ATOM 765 O O . ARG A 1 108 ? 1.183 -31.165 2.967 1.00 35.59 108 ARG A O 1
ATOM 772 N N . PRO A 1 109 ? 0.276 -30.053 4.719 1.00 49.38 109 PRO A N 1
ATOM 773 C CA . PRO A 1 109 ? 0.832 -29.295 5.840 1.00 49.38 109 PRO A CA 1
ATOM 774 C C . PRO A 1 109 ? 2.014 -29.998 6.534 1.00 49.38 109 PRO A C 1
ATOM 776 O O . PRO A 1 109 ? 2.110 -31.241 6.445 1.00 49.38 109 PRO A O 1
#

Organism: NCBI:txid2800405